Protein AF-A0A963ADS7-F1 (afdb_monomer_lite)

Secondary structure (DSSP, 8-state):
--------PEEEEEEEEEESSTT--EE--S-B----TT-SEEEEE-SS-EEEEE-HHHHHHHIIIIIS--SS--EEEE-SSEEE-SS-EEEPPHHHHHHHHHHHHHHHH-SSEEEEEEE-TTSPTT--EEEEESSPP-TTTEEEEEEEEEEE-

Radius of gyration: 15.44 Å; chains: 1; bounding box: 36×53×33 Å

Structure (mmCIF, N/CA/C/O backbone):
data_AF-A0A963ADS7-F1
#
_entry.id   AF-A0A963ADS7-F1
#
loop_
_atom_site.group_PDB
_atom_site.id
_atom_site.type_symbol
_atom_site.label_atom_id
_atom_site.label_alt_id
_atom_site.label_comp_id
_atom_site.label_asym_id
_atom_site.label_entity_id
_atom_site.label_seq_id
_atom_site.pdbx_PDB_ins_code
_atom_site.Cartn_x
_atom_site.Cartn_y
_atom_site.Cartn_z
_atom_site.occupancy
_atom_site.B_iso_or_equiv
_atom_site.auth_seq_id
_atom_site.auth_comp_id
_atom_site.auth_asym_id
_atom_site.auth_atom_id
_atom_site.pdbx_PDB_mod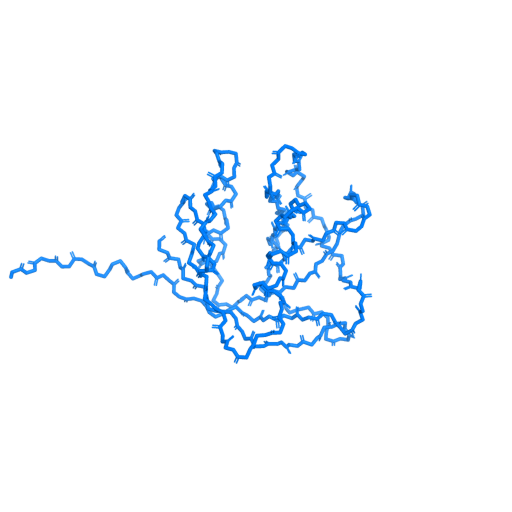el_num
ATOM 1 N N . MET A 1 1 ? -19.282 35.257 -1.591 1.00 33.94 1 MET A N 1
ATOM 2 C CA . MET A 1 1 ? -19.777 34.799 -2.904 1.00 33.94 1 MET A CA 1
ATOM 3 C C . MET A 1 1 ? -18.960 33.561 -3.254 1.00 33.94 1 MET A C 1
ATOM 5 O O . MET A 1 1 ? -17.781 33.697 -3.539 1.00 33.94 1 MET A O 1
ATOM 9 N N . HIS A 1 2 ? -19.533 32.374 -3.034 1.00 46.38 2 HIS A N 1
ATOM 10 C CA . HIS A 1 2 ? -18.990 31.074 -3.469 1.00 46.38 2 HIS A CA 1
ATOM 11 C C . HIS A 1 2 ? -19.198 30.904 -4.992 1.00 46.38 2 HIS A C 1
ATOM 13 O O . HIS A 1 2 ? -19.982 31.673 -5.558 1.00 46.38 2 HIS A O 1
ATOM 19 N N . PRO A 1 3 ? -18.463 29.995 -5.664 1.00 50.94 3 PRO A N 1
ATOM 20 C CA . PRO A 1 3 ? -18.754 28.543 -5.622 1.00 50.94 3 PRO A CA 1
ATOM 21 C C . PRO A 1 3 ? -17.577 27.735 -5.020 1.00 50.94 3 PRO A C 1
ATOM 23 O O . PRO A 1 3 ? -16.438 28.178 -5.105 1.00 50.94 3 PRO A O 1
ATOM 26 N N . GLU A 1 4 ? -17.792 26.698 -4.197 1.00 45.53 4 GLU A N 1
ATOM 27 C CA . GLU A 1 4 ? -18.001 25.282 -4.597 1.00 45.53 4 GLU A CA 1
ATOM 28 C C . GLU A 1 4 ? -16.857 24.765 -5.492 1.00 45.53 4 GLU A C 1
ATOM 30 O O . GLU A 1 4 ? -16.657 25.274 -6.589 1.00 45.53 4 GLU A O 1
ATOM 35 N N . ARG A 1 5 ? -16.039 23.783 -5.095 1.00 39.38 5 ARG A N 1
ATOM 36 C CA . ARG A 1 5 ? -16.376 22.417 -4.650 1.00 39.38 5 ARG A CA 1
ATOM 37 C C . ARG A 1 5 ? -15.378 21.996 -3.554 1.00 39.38 5 ARG A C 1
ATOM 39 O O . ARG A 1 5 ? -14.188 22.236 -3.690 1.00 39.38 5 ARG A O 1
ATOM 46 N N . ASP A 1 6 ? -15.796 21.449 -2.419 1.00 43.59 6 ASP A N 1
ATOM 47 C CA . ASP A 1 6 ? -15.864 19.991 -2.241 1.00 43.59 6 ASP A CA 1
ATOM 48 C C . ASP A 1 6 ? -15.307 19.196 -3.439 1.00 43.59 6 ASP A C 1
ATOM 50 O O . ASP A 1 6 ? -16.022 18.490 -4.149 1.00 43.59 6 ASP A O 1
ATOM 54 N N . GLU A 1 7 ? -13.995 19.274 -3.677 1.00 45.22 7 GLU A N 1
ATOM 55 C CA . GLU A 1 7 ? -13.294 18.068 -4.108 1.00 45.22 7 GLU A CA 1
ATOM 56 C C . GLU A 1 7 ? -13.457 17.086 -2.951 1.00 45.22 7 GLU A C 1
ATOM 58 O O . GLU A 1 7 ? -12.666 17.075 -2.010 1.00 45.22 7 GLU A O 1
ATOM 63 N N . LEU A 1 8 ? -14.570 16.346 -2.952 1.00 56.66 8 LEU A N 1
ATOM 64 C CA . LEU A 1 8 ? -14.838 15.266 -2.014 1.00 56.66 8 LEU A CA 1
ATOM 65 C C . LEU A 1 8 ? -13.791 14.187 -2.277 1.00 56.66 8 LEU A C 1
ATOM 67 O O . LEU A 1 8 ? -14.021 13.209 -2.992 1.00 56.66 8 LEU A O 1
ATOM 71 N N . GLY A 1 9 ? -12.599 14.427 -1.737 1.00 71.81 9 GLY A N 1
ATOM 72 C CA . GLY A 1 9 ? -11.531 13.465 -1.686 1.00 71.81 9 GLY A CA 1
ATOM 73 C C . GLY A 1 9 ? -12.087 12.212 -1.036 1.00 71.81 9 GLY A C 1
ATOM 74 O O . GLY A 1 9 ? -12.815 12.265 -0.042 1.00 71.81 9 GLY A O 1
ATOM 75 N N . ILE A 1 10 ? -11.813 11.068 -1.644 1.00 89.25 10 ILE A N 1
ATOM 76 C CA . ILE A 1 10 ? -12.361 9.816 -1.149 1.00 89.25 10 ILE A CA 1
ATOM 77 C C . ILE A 1 10 ? -11.538 9.399 0.063 1.00 89.25 10 ILE A C 1
ATOM 79 O O . ILE A 1 10 ? -10.338 9.163 -0.055 1.00 89.25 10 ILE A O 1
ATOM 83 N N . GLU A 1 11 ? -12.183 9.271 1.218 1.00 91.50 11 GLU A N 1
ATOM 84 C CA . GLU A 1 11 ? -11.570 8.659 2.393 1.00 91.50 11 GLU A CA 1
ATOM 85 C C . GLU A 1 11 ? -11.897 7.159 2.440 1.00 91.50 11 GLU A C 1
ATOM 87 O O . GLU A 1 11 ? -13.023 6.719 2.181 1.00 91.50 11 GLU A O 1
ATOM 92 N N . ARG A 1 12 ? -10.874 6.356 2.735 1.00 91.75 12 ARG A N 1
ATOM 93 C CA . ARG A 1 12 ? -10.951 4.907 2.907 1.00 91.75 12 ARG A CA 1
ATOM 94 C C . ARG A 1 12 ? -10.280 4.514 4.207 1.00 91.75 12 ARG A C 1
ATOM 96 O O . ARG A 1 12 ? -9.149 4.912 4.483 1.00 91.75 12 ARG A O 1
ATOM 103 N N . GLU A 1 13 ? -10.960 3.678 4.979 1.00 93.25 13 GLU A N 1
ATOM 104 C CA . GLU A 1 13 ? -10.328 2.982 6.089 1.00 93.25 13 GLU A CA 1
ATOM 105 C C . GLU A 1 13 ? -9.719 1.671 5.581 1.00 93.25 13 GLU A C 1
ATOM 107 O O . GLU A 1 13 ? -10.409 0.788 5.071 1.00 93.25 13 GLU A O 1
ATOM 112 N N . ILE A 1 14 ? -8.402 1.552 5.713 1.00 94.88 14 ILE A N 1
ATOM 113 C CA . ILE A 1 14 ? -7.630 0.386 5.304 1.00 94.88 14 ILE A CA 1
ATOM 114 C C . ILE A 1 14 ? -7.304 -0.433 6.547 1.00 94.88 14 ILE A C 1
ATOM 116 O O . ILE A 1 14 ? -6.604 0.023 7.458 1.00 94.88 14 ILE A O 1
ATOM 120 N N . ARG A 1 15 ? -7.780 -1.675 6.585 1.00 95.81 15 ARG A N 1
ATOM 121 C CA . ARG A 1 15 ? -7.509 -2.592 7.694 1.00 95.81 15 ARG A CA 1
ATOM 122 C C . ARG A 1 15 ? -6.087 -3.093 7.594 1.00 95.81 15 ARG A C 1
ATOM 124 O O . ARG A 1 15 ? -5.655 -3.534 6.536 1.00 95.81 15 ARG A O 1
ATOM 131 N N . ARG A 1 16 ? -5.338 -3.033 8.687 1.00 94.94 16 ARG A N 1
ATOM 132 C CA . ARG A 1 16 ? -3.909 -3.342 8.672 1.00 94.94 16 ARG A CA 1
ATOM 133 C C . ARG A 1 16 ? -3.604 -4.615 9.421 1.00 94.94 16 ARG A C 1
ATOM 135 O O . ARG A 1 16 ? -4.190 -4.886 10.464 1.00 94.94 16 ARG A O 1
ATOM 142 N N . TYR A 1 17 ? -2.615 -5.347 8.932 1.00 94.38 17 TYR A N 1
ATOM 143 C CA . TYR A 1 17 ? -2.241 -6.632 9.491 1.00 94.38 17 TYR A CA 1
ATOM 144 C C . TYR A 1 17 ? -0.727 -6.764 9.619 1.00 94.38 17 TYR A C 1
ATOM 146 O O . TYR A 1 17 ? 0.039 -6.450 8.709 1.00 94.38 17 TYR A O 1
ATOM 154 N N . SER A 1 18 ? -0.296 -7.279 10.767 1.00 92.50 18 SER A N 1
ATOM 155 C CA . SER A 1 18 ? 1.101 -7.596 11.056 1.00 92.50 18 SER A CA 1
ATOM 156 C C . SER A 1 18 ? 1.249 -9.103 11.225 1.00 92.50 18 SER A C 1
ATOM 158 O O . SER A 1 18 ? 0.383 -9.742 11.823 1.00 92.50 18 SER A O 1
ATOM 160 N N . ALA A 1 19 ? 2.333 -9.684 10.714 1.00 92.25 19 ALA A N 1
ATOM 161 C CA . ALA A 1 19 ? 2.591 -11.107 10.897 1.00 92.25 19 ALA A CA 1
ATOM 162 C C . ALA A 1 19 ? 2.825 -11.437 12.386 1.00 92.25 19 ALA A C 1
ATOM 164 O O . ALA A 1 19 ? 3.475 -10.674 13.108 1.00 92.25 19 ALA A O 1
ATOM 165 N N . TYR A 1 20 ? 2.323 -12.583 12.853 1.00 90.94 20 TYR A N 1
ATOM 166 C CA . TYR A 1 20 ? 2.647 -13.103 14.188 1.00 90.94 20 TYR A CA 1
ATOM 167 C C . TYR A 1 20 ? 4.126 -13.474 14.298 1.00 90.94 20 TYR A C 1
ATOM 169 O O . TYR A 1 20 ? 4.769 -13.187 15.308 1.00 90.94 20 TYR A O 1
ATOM 177 N N . TYR A 1 21 ? 4.663 -14.077 13.239 1.00 89.31 21 TYR A N 1
ATOM 178 C CA . TYR A 1 21 ? 6.017 -14.607 13.194 1.00 89.31 21 TYR A CA 1
ATOM 179 C C . TYR A 1 21 ? 6.924 -13.684 12.385 1.00 89.31 21 TYR A C 1
ATOM 181 O O . TYR A 1 21 ? 6.616 -13.292 11.256 1.00 89.31 21 TYR A O 1
ATOM 189 N N . ARG A 1 22 ? 8.071 -13.322 12.964 1.00 84.00 22 ARG A N 1
ATOM 190 C CA . ARG A 1 22 ? 9.028 -12.422 12.316 1.00 84.00 22 ARG A CA 1
ATOM 191 C C . ARG A 1 22 ? 9.509 -13.027 10.997 1.00 84.00 22 ARG A C 1
ATOM 193 O O . ARG A 1 22 ? 9.973 -14.159 10.958 1.00 84.00 22 ARG A O 1
ATOM 200 N N . GLY A 1 23 ? 9.433 -12.237 9.930 1.00 81.88 23 GLY A N 1
ATOM 201 C CA . GLY A 1 23 ? 9.896 -12.634 8.600 1.00 81.88 23 GLY A CA 1
ATOM 202 C C . GLY A 1 23 ? 8.901 -13.476 7.800 1.00 81.88 23 GLY A C 1
ATOM 203 O O . GLY A 1 23 ? 9.137 -13.661 6.608 1.00 81.88 23 GLY A O 1
ATOM 204 N N . TRP A 1 24 ? 7.793 -13.921 8.399 1.00 86.88 24 TRP A N 1
ATOM 205 C CA . TRP A 1 24 ? 6.754 -14.667 7.695 1.00 86.88 24 TRP A CA 1
ATOM 206 C C . TRP A 1 24 ? 5.830 -13.733 6.923 1.00 86.88 24 TRP A C 1
ATOM 208 O O . TRP A 1 24 ? 5.500 -12.635 7.376 1.00 86.88 24 TRP A O 1
ATOM 218 N N . CYS A 1 25 ? 5.403 -14.196 5.756 1.00 89.94 25 CYS A N 1
ATOM 219 C CA . CYS A 1 25 ? 4.388 -13.557 4.940 1.00 89.94 25 CYS A CA 1
ATOM 220 C C . CYS A 1 25 ? 3.807 -14.567 3.944 1.00 89.94 25 CYS A C 1
ATOM 222 O O . CYS A 1 25 ? 4.461 -15.551 3.600 1.00 89.94 25 CYS A O 1
ATOM 224 N N . LEU A 1 26 ? 2.585 -14.319 3.482 1.00 92.31 26 LEU A N 1
ATOM 225 C CA . LEU A 1 26 ? 1.950 -15.075 2.408 1.00 92.31 26 LEU A CA 1
ATOM 226 C C . LEU A 1 26 ? 2.645 -14.821 1.073 1.00 92.31 26 LEU A C 1
ATOM 228 O O . LEU A 1 26 ? 3.283 -13.785 0.872 1.00 92.31 26 LEU A O 1
ATOM 232 N N . ALA A 1 27 ? 2.481 -15.758 0.145 1.00 92.19 27 ALA A N 1
ATOM 233 C CA . ALA A 1 27 ? 2.843 -15.523 -1.241 1.00 92.19 27 ALA A CA 1
ATOM 234 C C . ALA A 1 27 ? 1.887 -14.491 -1.872 1.00 92.19 27 ALA A C 1
ATOM 236 O O . ALA A 1 27 ? 0.685 -14.528 -1.615 1.00 92.19 27 ALA A O 1
ATOM 237 N N . PHE A 1 28 ? 2.415 -13.588 -2.701 1.00 92.81 28 PHE A N 1
ATOM 238 C CA . PHE A 1 28 ? 1.602 -12.660 -3.497 1.00 92.81 28 PHE A CA 1
ATOM 239 C C . PHE A 1 28 ? 0.846 -13.388 -4.621 1.00 92.81 28 PHE A C 1
ATOM 241 O O . PHE A 1 28 ? -0.246 -12.984 -4.998 1.00 92.81 28 PHE A O 1
ATOM 248 N N . GLY A 1 29 ? 1.393 -14.494 -5.126 1.00 89.75 29 GLY A N 1
ATOM 249 C CA . GLY A 1 29 ? 0.830 -15.211 -6.270 1.00 89.75 29 GLY A CA 1
ATOM 250 C C . GLY A 1 29 ? 1.214 -14.584 -7.612 1.00 89.75 29 GLY A C 1
ATOM 251 O O . GLY A 1 29 ? 2.186 -13.828 -7.703 1.00 89.75 29 GLY A O 1
ATOM 252 N N . GLU A 1 30 ? 0.464 -14.946 -8.649 1.00 88.38 30 GLU A N 1
ATOM 253 C CA . GLU A 1 30 ? 0.701 -14.512 -10.028 1.00 88.38 30 GLU A CA 1
ATOM 254 C C . GLU A 1 30 ? 0.527 -12.997 -10.184 1.00 88.38 30 GLU A C 1
ATOM 256 O O . GLU A 1 30 ? -0.388 -12.392 -9.616 1.00 88.38 30 GLU A O 1
ATOM 261 N N . HIS A 1 31 ? 1.439 -12.385 -10.936 1.00 88.06 31 HIS A N 1
ATOM 262 C CA . HIS A 1 31 ? 1.477 -10.947 -11.163 1.00 88.06 31 HIS A CA 1
ATOM 263 C C . HIS A 1 31 ? 2.274 -10.614 -12.423 1.00 88.06 31 HIS A C 1
ATOM 265 O O . HIS A 1 31 ? 3.137 -11.390 -12.843 1.00 88.06 31 HIS A O 1
ATOM 271 N N . ASP A 1 32 ? 2.026 -9.427 -12.969 1.00 78.62 32 ASP A N 1
ATOM 272 C CA . ASP A 1 32 ? 2.827 -8.887 -14.064 1.00 78.62 32 ASP A CA 1
ATOM 273 C C . ASP A 1 32 ? 4.136 -8.293 -13.516 1.00 78.62 32 ASP A C 1
ATOM 275 O O . ASP A 1 32 ? 4.100 -7.471 -12.588 1.00 78.62 32 ASP A O 1
ATOM 279 N N . PRO A 1 33 ? 5.305 -8.667 -14.062 1.00 63.72 33 PRO A N 1
ATOM 280 C CA . PRO A 1 33 ? 6.573 -8.117 -13.613 1.00 63.72 33 PRO A CA 1
ATOM 281 C C . PRO A 1 33 ? 6.731 -6.671 -14.108 1.00 63.72 33 PRO A C 1
ATOM 283 O O . PRO A 1 33 ? 6.919 -6.425 -15.295 1.00 63.72 33 PRO A O 1
ATOM 286 N N . ALA A 1 34 ? 6.707 -5.712 -13.182 1.00 65.50 34 ALA A N 1
ATOM 287 C CA . ALA A 1 34 ? 7.065 -4.311 -13.423 1.00 65.50 34 ALA A CA 1
ATOM 288 C C . ALA A 1 34 ? 8.209 -3.884 -12.485 1.00 65.50 34 ALA A C 1
ATOM 290 O O . ALA A 1 34 ? 8.104 -2.910 -11.744 1.00 65.50 34 ALA A O 1
ATOM 291 N N . PHE A 1 35 ? 9.277 -4.686 -12.459 1.00 67.81 35 PHE A N 1
ATOM 292 C CA . PHE A 1 35 ? 10.423 -4.486 -11.576 1.00 67.81 35 PHE A CA 1
ATOM 293 C C . PHE A 1 35 ? 11.574 -3.796 -12.318 1.00 67.81 35 PHE A C 1
ATOM 295 O O . PHE A 1 35 ? 12.056 -4.305 -13.327 1.00 67.81 35 PHE A O 1
ATOM 302 N N . SER A 1 36 ? 12.006 -2.656 -11.789 1.00 73.00 36 SER A N 1
ATOM 303 C CA . SER A 1 36 ? 13.180 -1.885 -12.180 1.00 73.00 36 SER A CA 1
ATOM 304 C C . SER A 1 36 ? 14.058 -1.657 -10.949 1.00 73.00 36 SER A C 1
ATOM 306 O O . SER A 1 36 ? 13.584 -1.157 -9.926 1.00 73.00 36 SER A O 1
ATOM 308 N N . ASP A 1 37 ? 15.344 -1.994 -11.040 1.00 71.56 37 ASP A N 1
ATOM 309 C CA . ASP A 1 37 ? 16.296 -1.767 -9.944 1.00 71.56 37 ASP A CA 1
ATOM 310 C C . ASP A 1 37 ? 16.552 -0.272 -9.675 1.00 71.56 37 ASP A C 1
ATOM 312 O O . ASP A 1 37 ? 16.948 0.096 -8.569 1.00 71.56 37 ASP A O 1
ATOM 316 N N . ASP A 1 38 ? 16.268 0.592 -10.654 1.00 79.50 38 ASP A N 1
ATOM 317 C CA . ASP A 1 38 ? 16.523 2.035 -10.578 1.00 79.50 38 ASP A CA 1
ATOM 318 C C . ASP A 1 38 ? 15.415 2.810 -9.841 1.00 79.50 38 ASP A C 1
ATOM 320 O O . ASP A 1 38 ? 15.576 3.987 -9.514 1.00 79.50 38 ASP A O 1
ATOM 324 N N . GLU A 1 39 ? 14.280 2.164 -9.556 1.00 85.44 39 GLU A N 1
ATOM 325 C CA . GLU A 1 39 ? 13.113 2.809 -8.957 1.00 85.44 39 GLU A CA 1
ATOM 326 C C . GLU A 1 39 ? 13.004 2.534 -7.452 1.00 85.44 39 GLU A C 1
ATOM 328 O O . GLU A 1 39 ? 13.080 1.400 -6.969 1.00 85.44 39 GLU A O 1
ATOM 333 N N . SER A 1 40 ? 12.739 3.586 -6.674 1.00 87.25 40 SER A N 1
ATOM 334 C CA . SER A 1 40 ? 12.525 3.467 -5.226 1.00 87.25 40 SER A CA 1
ATOM 335 C C . SER A 1 40 ? 11.212 2.778 -4.852 1.00 87.25 40 SER A C 1
ATOM 337 O O . SER A 1 40 ? 11.102 2.235 -3.749 1.00 87.25 40 SER A O 1
ATOM 339 N N . ILE A 1 41 ? 10.233 2.775 -5.760 1.00 90.38 41 ILE A N 1
ATOM 340 C CA . ILE A 1 41 ? 8.986 2.020 -5.654 1.00 90.38 41 ILE A CA 1
ATOM 341 C C . ILE A 1 41 ? 8.769 1.249 -6.952 1.00 90.38 41 ILE A C 1
ATOM 343 O O . ILE A 1 41 ? 8.631 1.836 -8.020 1.00 90.38 41 ILE A O 1
ATOM 347 N N . ASN A 1 42 ? 8.651 -0.067 -6.822 1.00 91.19 42 ASN A N 1
ATOM 348 C CA . ASN A 1 42 ? 8.298 -0.975 -7.903 1.00 91.19 42 ASN A CA 1
ATOM 349 C C . ASN A 1 42 ? 6.886 -1.501 -7.688 1.00 91.19 42 ASN A C 1
ATOM 351 O O . ASN A 1 42 ? 6.632 -2.210 -6.711 1.00 91.19 42 ASN A O 1
ATOM 355 N N . TRP A 1 43 ? 5.967 -1.143 -8.579 1.00 92.69 43 TRP A N 1
ATOM 356 C CA . TRP A 1 43 ? 4.578 -1.578 -8.494 1.00 92.69 43 TRP A CA 1
ATOM 357 C C . TRP A 1 43 ? 4.429 -3.057 -8.863 1.00 92.69 43 TRP A C 1
ATOM 359 O O . TRP A 1 43 ? 5.111 -3.570 -9.745 1.00 92.69 43 TRP A O 1
ATOM 369 N N . VAL A 1 44 ? 3.512 -3.742 -8.184 1.00 93.19 44 VAL A N 1
ATOM 370 C CA . VAL A 1 44 ? 3.191 -5.154 -8.407 1.00 93.19 44 VAL A CA 1
ATOM 371 C C . VAL A 1 44 ? 1.680 -5.283 -8.554 1.00 93.19 44 VAL A C 1
ATOM 373 O O . VAL A 1 44 ? 0.928 -4.944 -7.636 1.00 93.19 44 VAL A O 1
ATOM 376 N N . PHE A 1 45 ? 1.233 -5.780 -9.705 1.00 92.62 45 PHE A N 1
ATOM 377 C CA . PHE A 1 45 ? -0.185 -5.910 -10.037 1.00 92.62 45 PHE A CA 1
ATOM 378 C C . PHE A 1 45 ? -0.555 -7.382 -10.182 1.00 92.62 45 PHE A C 1
ATOM 380 O O . PHE A 1 45 ? -0.004 -8.078 -11.030 1.00 92.62 45 PHE A O 1
ATOM 387 N N . GLY A 1 46 ? -1.477 -7.847 -9.342 1.00 91.62 46 GLY A N 1
ATOM 388 C CA . GLY A 1 46 ? -2.103 -9.163 -9.463 1.00 91.62 46 GLY A CA 1
ATOM 389 C C . GLY A 1 46 ? -3.543 -9.046 -9.965 1.00 91.62 46 GLY A C 1
ATOM 390 O O . GLY A 1 46 ? -4.047 -7.948 -10.187 1.00 91.62 46 GLY A O 1
ATOM 391 N N . ALA A 1 47 ? -4.231 -10.182 -10.091 1.00 86.12 47 ALA A N 1
ATOM 392 C CA . ALA A 1 47 ? -5.607 -10.229 -10.602 1.00 86.12 47 ALA A CA 1
ATOM 393 C C . ALA A 1 47 ? -6.624 -9.472 -9.719 1.00 86.12 47 ALA A C 1
ATOM 395 O O . ALA A 1 47 ? -7.493 -8.772 -10.224 1.00 86.12 47 ALA A O 1
ATOM 396 N N . ASP A 1 48 ? -6.509 -9.603 -8.396 1.00 89.31 48 ASP A N 1
ATOM 397 C CA . ASP A 1 48 ? -7.317 -8.889 -7.385 1.00 89.31 48 ASP A CA 1
ATOM 398 C C . ASP A 1 48 ? -6.449 -8.183 -6.318 1.00 89.31 48 ASP A C 1
ATOM 400 O O . ASP A 1 48 ? -6.918 -7.665 -5.306 1.00 89.31 48 ASP A O 1
ATOM 404 N N . GLN A 1 49 ? -5.147 -8.283 -6.555 1.00 94.31 49 GLN A N 1
ATOM 405 C CA . GLN A 1 49 ? -3.980 -7.772 -5.864 1.00 94.31 49 GLN A CA 1
ATOM 406 C C . GLN A 1 49 ? -3.430 -6.435 -6.314 1.00 94.31 49 GLN A C 1
ATOM 408 O O . GLN A 1 49 ? -3.097 -6.350 -7.494 1.00 94.31 49 GLN A O 1
ATOM 413 N N . MET A 1 50 ? -3.126 -5.482 -5.440 1.00 94.88 50 MET A N 1
ATOM 414 C CA . MET A 1 50 ? -2.078 -4.513 -5.777 1.00 94.88 50 MET A CA 1
ATOM 415 C C . MET A 1 50 ? -1.056 -4.406 -4.666 1.00 94.88 50 MET A C 1
ATOM 417 O O . MET A 1 50 ? -1.352 -4.603 -3.494 1.00 94.88 50 MET A O 1
ATOM 421 N N . GLY A 1 51 ? 0.175 -4.087 -5.019 1.00 94.06 51 GLY A N 1
ATOM 422 C CA . GLY A 1 51 ? 1.196 -3.817 -4.035 1.00 94.06 51 GLY A CA 1
ATOM 423 C C . GLY A 1 51 ? 2.390 -3.124 -4.637 1.00 94.06 51 GLY A C 1
ATOM 424 O O . GLY A 1 51 ? 2.402 -2.753 -5.809 1.00 94.06 51 GLY A O 1
ATOM 425 N N . PHE A 1 52 ? 3.406 -2.949 -3.811 1.00 93.44 52 PHE A N 1
ATOM 426 C CA . PHE A 1 52 ? 4.678 -2.435 -4.274 1.00 93.44 52 PHE A CA 1
ATOM 427 C C . PHE A 1 52 ? 5.835 -2.940 -3.421 1.00 93.44 52 PHE A C 1
ATOM 429 O O . PHE A 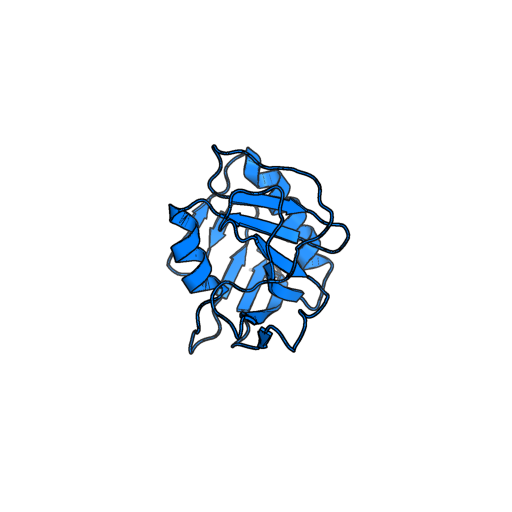1 52 ? 5.685 -3.263 -2.236 1.00 93.44 52 PHE A O 1
ATOM 436 N N . ILE A 1 53 ? 7.008 -2.988 -4.038 1.00 92.06 53 ILE A N 1
ATOM 437 C CA . ILE A 1 53 ? 8.286 -3.255 -3.392 1.00 92.06 53 ILE A CA 1
ATOM 438 C C . ILE A 1 53 ? 9.022 -1.930 -3.287 1.00 92.06 53 ILE A C 1
ATOM 440 O O . ILE A 1 53 ? 9.241 -1.245 -4.281 1.00 92.06 53 ILE A O 1
ATOM 444 N N . ALA A 1 54 ? 9.399 -1.576 -2.067 1.00 90.38 54 ALA A N 1
ATOM 445 C CA . ALA A 1 54 ? 10.202 -0.396 -1.801 1.00 90.38 54 ALA A CA 1
ATOM 446 C C . ALA A 1 54 ? 11.695 -0.741 -1.837 1.00 90.38 54 ALA A C 1
ATOM 448 O O . ALA A 1 54 ? 12.090 -1.814 -1.360 1.00 90.38 54 ALA A O 1
ATOM 449 N N . SER A 1 55 ? 12.519 0.190 -2.320 1.00 88.31 55 SER A N 1
ATOM 450 C CA . SER A 1 55 ? 13.977 0.105 -2.206 1.00 88.31 55 SER A CA 1
ATOM 451 C C . SER A 1 55 ? 14.416 -0.001 -0.746 1.00 88.31 55 SER A C 1
ATOM 453 O O . SER A 1 55 ? 13.658 0.291 0.184 1.00 88.31 55 SER A O 1
ATOM 455 N N . HIS A 1 56 ? 15.659 -0.426 -0.519 1.00 82.69 56 HIS A N 1
ATOM 456 C CA . HIS A 1 56 ? 16.181 -0.649 0.829 1.00 82.69 56 HIS A CA 1
ATOM 457 C C . HIS A 1 56 ? 16.014 0.575 1.752 1.00 82.69 56 HIS A C 1
ATOM 459 O O . HIS A 1 56 ? 15.594 0.421 2.906 1.00 82.69 56 HIS A O 1
ATOM 465 N N . ASP A 1 57 ? 16.274 1.774 1.230 1.00 82.12 57 ASP A N 1
ATOM 466 C CA . ASP A 1 57 ? 16.233 3.021 1.998 1.00 82.12 57 ASP A CA 1
ATOM 467 C C . ASP A 1 57 ? 14.801 3.414 2.366 1.00 82.12 57 ASP A C 1
ATOM 469 O O . ASP A 1 57 ? 14.507 3.758 3.514 1.00 82.12 57 ASP A O 1
ATOM 473 N N . LEU A 1 58 ? 13.875 3.257 1.419 1.00 85.88 58 LEU A N 1
ATOM 474 C CA . LEU A 1 58 ? 12.467 3.588 1.606 1.00 85.88 58 LEU A CA 1
ATOM 475 C C . LEU A 1 58 ? 11.734 2.529 2.451 1.00 85.88 58 LEU A C 1
ATOM 477 O O . LEU A 1 58 ? 10.820 2.840 3.219 1.00 85.88 58 LEU A O 1
ATOM 481 N N . LYS A 1 59 ? 12.169 1.267 2.376 1.00 86.06 59 LYS A N 1
ATOM 482 C CA . LYS A 1 59 ? 11.522 0.114 3.013 1.00 86.06 59 LYS A CA 1
ATOM 483 C C . LYS A 1 59 ? 11.385 0.259 4.520 1.00 86.06 59 LYS A C 1
ATOM 485 O O . LYS A 1 59 ? 10.297 0.033 5.042 1.00 86.06 59 LYS A O 1
ATOM 490 N N . LYS A 1 60 ? 12.459 0.605 5.243 1.00 83.69 60 LYS A N 1
ATOM 491 C CA . LYS A 1 60 ? 12.403 0.722 6.718 1.00 83.69 60 LYS A CA 1
ATOM 492 C C . LYS A 1 60 ? 11.384 1.772 7.149 1.00 83.69 60 LYS A C 1
ATOM 494 O O . LYS A 1 60 ? 10.630 1.553 8.098 1.00 83.69 60 LYS A O 1
ATOM 499 N N . MET A 1 61 ? 11.360 2.883 6.426 1.00 84.38 61 MET A N 1
ATOM 500 C CA . MET A 1 61 ? 10.460 3.992 6.677 1.00 84.38 61 MET A CA 1
ATOM 501 C C . MET A 1 61 ? 9.006 3.611 6.380 1.00 84.38 61 MET A C 1
ATOM 503 O O . MET A 1 61 ? 8.167 3.691 7.279 1.00 84.38 61 MET A O 1
ATOM 507 N N . LEU A 1 62 ? 8.713 3.094 5.182 1.00 86.75 62 LEU A N 1
ATOM 508 C CA . LEU A 1 62 ? 7.350 2.705 4.808 1.00 86.75 62 LEU A CA 1
ATOM 509 C C . LEU A 1 62 ? 6.819 1.606 5.711 1.00 86.75 62 LEU A C 1
ATOM 511 O O . LEU A 1 62 ? 5.662 1.636 6.115 1.00 86.75 62 LEU A O 1
ATOM 515 N N . HIS A 1 63 ? 7.674 0.670 6.111 1.00 85.00 63 HIS A N 1
ATOM 516 C CA . HIS A 1 63 ? 7.284 -0.366 7.048 1.00 85.00 63 HIS A CA 1
ATOM 517 C C . HIS A 1 63 ? 6.896 0.212 8.416 1.00 85.00 63 HIS A C 1
ATOM 519 O O . HIS A 1 63 ? 5.941 -0.263 9.022 1.00 85.00 63 HIS A O 1
ATOM 525 N N . LYS A 1 64 ? 7.580 1.258 8.900 1.00 83.50 64 LYS A N 1
ATOM 526 C CA . LYS A 1 64 ? 7.235 1.939 10.159 1.00 83.50 64 LYS A CA 1
ATOM 527 C C . LYS A 1 64 ? 5.896 2.678 10.061 1.00 83.50 64 LYS A C 1
ATOM 529 O O . LYS A 1 64 ? 5.088 2.574 10.985 1.00 83.50 64 LYS A O 1
ATOM 534 N N . VAL A 1 65 ? 5.658 3.398 8.966 1.00 82.38 65 VAL A N 1
ATOM 535 C CA . VAL A 1 65 ? 4.425 4.180 8.773 1.00 82.38 65 VAL A CA 1
ATOM 536 C C . VAL A 1 65 ? 3.233 3.263 8.504 1.00 82.38 65 VAL A C 1
ATOM 538 O O . VAL A 1 65 ? 2.218 3.328 9.194 1.00 82.38 65 VAL A O 1
ATOM 541 N N . LEU A 1 66 ? 3.370 2.372 7.524 1.00 85.69 66 LEU A N 1
ATOM 542 C CA . LEU A 1 66 ? 2.268 1.574 7.003 1.00 85.69 66 LEU A CA 1
ATOM 543 C C . LEU A 1 66 ? 2.002 0.327 7.838 1.00 85.69 66 LEU A C 1
ATOM 545 O O . LEU A 1 66 ? 0.852 -0.053 7.995 1.00 85.69 66 LEU A O 1
ATOM 549 N N . LEU A 1 67 ? 3.021 -0.313 8.410 1.00 83.56 67 LEU A N 1
ATOM 550 C CA . LEU A 1 67 ? 2.886 -1.629 9.059 1.00 83.56 67 LEU A CA 1
ATOM 551 C C . LEU A 1 67 ? 3.390 -1.656 10.508 1.00 83.56 67 LEU A C 1
ATOM 553 O O . LEU A 1 67 ? 3.270 -2.672 11.197 1.00 83.56 67 LEU A O 1
ATOM 557 N N . GLY A 1 68 ? 3.930 -0.539 10.995 1.00 81.00 68 GLY A N 1
ATOM 558 C CA . GLY A 1 68 ? 4.332 -0.376 12.381 1.00 81.00 68 GLY A CA 1
ATOM 559 C C . GLY A 1 68 ? 3.119 -0.362 13.306 1.00 81.00 68 GLY A C 1
ATOM 560 O O . GLY A 1 68 ? 2.029 0.094 12.939 1.00 81.00 68 GLY A O 1
ATOM 561 N N . ARG A 1 69 ? 3.323 -0.845 14.538 1.00 74.75 69 ARG A N 1
ATOM 562 C CA . ARG A 1 69 ? 2.381 -0.586 15.630 1.00 74.75 69 ARG A CA 1
ATOM 563 C C . ARG A 1 69 ? 2.382 0.915 15.899 1.00 74.75 69 ARG A C 1
ATOM 565 O O . ARG A 1 69 ? 3.424 1.484 16.197 1.00 74.75 69 ARG A O 1
ATOM 572 N N . GLN A 1 70 ? 1.216 1.521 15.750 1.00 71.81 70 GLN A N 1
ATOM 573 C CA . GLN A 1 70 ? 0.975 2.946 15.935 1.00 71.81 70 GLN A CA 1
ATOM 574 C C . GLN A 1 70 ? -0.179 3.059 16.933 1.00 71.81 70 GLN A C 1
ATOM 576 O O . GLN A 1 70 ? -1.166 2.335 16.793 1.00 71.81 70 GLN A O 1
ATOM 581 N N . GLU A 1 71 ? -0.048 3.919 17.944 1.00 62.75 71 GLU A N 1
ATOM 582 C CA . GLU A 1 71 ? -1.131 4.169 18.910 1.00 62.75 71 GLU A CA 1
ATOM 583 C C . GLU A 1 71 ? -2.262 5.004 18.294 1.00 62.75 71 GLU A C 1
ATOM 585 O O . GLU A 1 71 ? -3.424 4.850 18.656 1.00 62.75 71 GLU A O 1
ATOM 590 N N . LYS A 1 72 ? -1.930 5.859 17.320 1.00 73.19 72 LYS A N 1
ATOM 591 C CA . LYS A 1 72 ? -2.887 6.642 16.531 1.00 73.19 72 LYS A CA 1
ATOM 592 C C . LYS A 1 72 ? -3.111 5.982 15.173 1.00 73.19 72 LYS A C 1
ATOM 594 O O . LYS A 1 72 ? -2.207 5.341 14.644 1.00 73.19 72 LYS A O 1
ATOM 599 N N . HIS A 1 73 ? -4.297 6.168 14.591 1.00 78.88 73 HIS A N 1
ATOM 600 C CA . HIS A 1 73 ? -4.571 5.736 13.216 1.00 78.88 73 HIS A CA 1
ATOM 601 C C . HIS A 1 73 ? -3.700 6.574 12.269 1.00 78.88 73 HIS A C 1
ATOM 603 O O . HIS A 1 73 ? -3.946 7.786 12.194 1.00 78.88 73 HIS A O 1
ATOM 609 N N . PRO A 1 74 ? -2.696 5.993 11.577 1.00 84.75 74 PRO A N 1
ATOM 610 C CA . PRO A 1 74 ? -1.926 6.742 10.594 1.00 84.75 74 PRO A CA 1
ATOM 611 C C . PRO A 1 74 ? -2.862 7.299 9.516 1.00 84.75 74 PRO A C 1
ATOM 613 O O . PRO A 1 74 ? -3.926 6.733 9.252 1.00 84.75 74 PRO A O 1
ATOM 616 N N . SER A 1 75 ? -2.469 8.420 8.919 1.00 88.38 75 SER A N 1
ATOM 617 C CA . SER A 1 75 ? -3.166 9.022 7.785 1.00 88.38 75 SER A CA 1
ATOM 618 C C . SER A 1 75 ? -2.198 9.099 6.620 1.00 88.38 75 SER A C 1
ATOM 620 O O . SER A 1 75 ? -1.056 9.512 6.801 1.00 88.38 75 SER A O 1
ATOM 622 N N . VAL A 1 76 ? -2.664 8.702 5.444 1.00 91.12 76 VAL A N 1
ATOM 623 C CA . VAL A 1 76 ? -1.926 8.795 4.189 1.00 91.12 76 VAL A CA 1
ATOM 624 C C . VAL A 1 76 ? -2.792 9.535 3.190 1.00 91.12 76 VAL A C 1
ATOM 626 O O . VAL A 1 76 ? -3.977 9.235 3.063 1.00 91.12 76 VAL A O 1
ATOM 6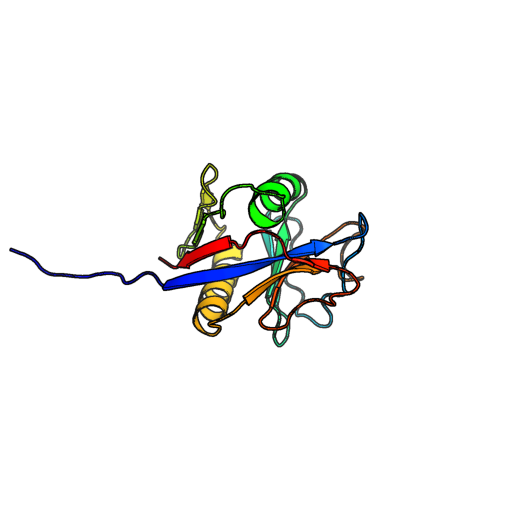29 N N . THR A 1 77 ? -2.201 10.485 2.483 1.00 93.94 77 THR A N 1
ATOM 630 C CA . THR A 1 77 ? -2.860 11.211 1.403 1.00 93.94 77 THR A CA 1
ATOM 631 C C . THR A 1 77 ? -2.183 10.834 0.100 1.00 93.94 77 THR A C 1
ATOM 633 O O . THR A 1 77 ? -0.993 11.065 -0.085 1.00 93.94 77 THR A O 1
ATOM 636 N N . LEU A 1 78 ? -2.936 10.230 -0.808 1.00 93.25 78 LEU A N 1
ATOM 637 C CA . LEU A 1 78 ? -2.478 9.910 -2.146 1.00 93.25 78 LEU A CA 1
ATOM 638 C C . LEU A 1 78 ? -3.034 10.960 -3.100 1.00 93.25 78 LEU A C 1
ATOM 640 O O . LEU A 1 78 ? -4.251 11.097 -3.224 1.00 93.25 78 LEU A O 1
ATOM 644 N N . THR A 1 79 ? -2.141 11.666 -3.784 1.00 92.44 79 THR A N 1
ATOM 645 C CA . THR A 1 79 ? -2.485 12.577 -4.881 1.00 92.44 79 THR A CA 1
ATOM 646 C C . THR A 1 79 ? -2.163 11.916 -6.220 1.00 92.44 79 THR A C 1
ATOM 648 O O . THR A 1 79 ? -1.786 10.743 -6.265 1.00 92.44 79 THR A O 1
ATOM 651 N N . GLU A 1 80 ? -2.331 12.635 -7.326 1.00 91.00 80 GLU A N 1
ATOM 652 C CA . GLU A 1 80 ? -1.943 12.141 -8.652 1.00 91.00 80 GLU A CA 1
ATOM 653 C C . GLU A 1 80 ? -0.424 12.016 -8.830 1.00 91.00 80 GLU A C 1
ATOM 655 O O . GLU A 1 80 ? 0.034 11.168 -9.590 1.00 91.00 80 GLU A O 1
ATOM 660 N N . THR A 1 81 ? 0.364 12.831 -8.122 1.00 93.56 81 THR A N 1
ATOM 661 C CA . THR A 1 81 ? 1.808 12.983 -8.377 1.00 93.56 81 THR A CA 1
ATOM 662 C C . THR A 1 81 ? 2.695 12.645 -7.188 1.00 93.56 81 THR A C 1
ATOM 664 O O . THR A 1 81 ? 3.906 12.513 -7.350 1.00 93.56 81 THR A O 1
ATOM 667 N N . HIS A 1 82 ? 2.129 12.485 -5.995 1.00 93.19 82 HIS A N 1
ATOM 668 C CA . HIS A 1 82 ? 2.884 12.146 -4.794 1.00 93.19 82 HIS A CA 1
ATOM 669 C C . HIS A 1 82 ? 2.018 11.435 -3.751 1.00 93.19 82 HIS A C 1
ATOM 671 O O . HIS A 1 82 ? 0.783 11.483 -3.791 1.00 93.19 82 HIS A O 1
ATOM 677 N N . VAL A 1 83 ? 2.677 10.817 -2.774 1.00 93.00 83 VAL A N 1
ATOM 678 C CA . VAL A 1 83 ? 2.051 10.315 -1.550 1.00 93.00 83 VAL A CA 1
ATOM 679 C C . VAL A 1 83 ? 2.603 11.059 -0.340 1.00 93.00 83 VAL A C 1
ATOM 681 O O . VAL A 1 83 ? 3.813 11.194 -0.167 1.00 93.00 83 VAL A O 1
ATOM 684 N N . ASP A 1 84 ? 1.699 11.542 0.500 1.00 92.31 84 ASP A N 1
ATOM 685 C CA . ASP A 1 84 ? 2.001 12.140 1.792 1.00 92.31 84 ASP A CA 1
ATOM 686 C C . ASP A 1 84 ? 1.684 11.129 2.901 1.00 92.31 84 ASP A C 1
ATOM 688 O O . ASP A 1 84 ? 0.585 10.579 2.997 1.00 92.31 84 ASP A O 1
ATOM 692 N N . LEU A 1 85 ? 2.689 10.859 3.720 1.00 87.31 85 LEU A N 1
ATOM 693 C CA . LEU A 1 85 ? 2.705 9.885 4.802 1.00 87.31 85 LEU A CA 1
ATOM 694 C C . LEU A 1 85 ? 2.877 10.582 6.171 1.00 87.31 85 LEU A C 1
ATOM 696 O O . LEU A 1 85 ? 3.382 9.977 7.121 1.00 87.31 85 LEU A O 1
ATOM 700 N N . GLY A 1 86 ? 2.498 11.859 6.272 1.00 82.69 86 GLY A N 1
ATOM 701 C CA . GLY A 1 86 ? 2.620 12.701 7.460 1.00 82.69 86 GLY A CA 1
ATOM 702 C C . GLY A 1 86 ? 3.914 13.510 7.452 1.00 82.69 86 GLY A C 1
ATOM 703 O O . GLY A 1 86 ? 3.953 14.636 6.975 1.00 82.69 86 GLY A O 1
ATOM 704 N N . GLU A 1 87 ? 4.994 12.948 7.992 1.00 79.75 87 GLU A N 1
ATOM 705 C CA . GLU A 1 87 ? 6.309 13.622 8.012 1.00 79.75 87 GLU A CA 1
ATOM 706 C C . GLU A 1 87 ? 7.057 13.502 6.675 1.00 79.75 87 GLU A C 1
ATOM 708 O O . GLU A 1 87 ? 8.185 13.972 6.537 1.00 79.75 87 GLU A O 1
ATOM 713 N N . ILE A 1 88 ? 6.466 12.802 5.705 1.00 83.12 88 ILE A N 1
ATOM 714 C CA . ILE A 1 88 ? 7.153 12.356 4.501 1.00 83.12 88 ILE A CA 1
ATOM 715 C C . ILE A 1 88 ? 6.259 12.615 3.309 1.00 83.12 88 ILE A C 1
ATOM 717 O O . ILE A 1 88 ? 5.214 11.988 3.156 1.00 83.12 88 ILE A O 1
ATOM 721 N N . ASN A 1 89 ? 6.735 13.495 2.440 1.00 89.75 89 ASN A N 1
ATOM 722 C CA . ASN A 1 89 ? 6.178 13.702 1.120 1.00 89.75 89 ASN A CA 1
ATOM 723 C C . ASN A 1 89 ? 7.071 12.979 0.107 1.00 89.75 89 ASN A C 1
ATOM 725 O O . ASN A 1 89 ? 8.261 13.278 -0.002 1.00 89.75 89 ASN A O 1
ATOM 729 N N . TYR A 1 90 ? 6.514 11.985 -0.577 1.00 91.69 90 TYR A N 1
ATOM 730 C CA . TYR A 1 90 ? 7.220 11.191 -1.573 1.00 91.69 90 TYR A CA 1
ATOM 731 C C . TYR A 1 90 ? 6.639 11.480 -2.966 1.00 91.69 90 TYR A C 1
ATOM 733 O O . TYR A 1 90 ? 5.516 11.047 -3.249 1.00 91.69 90 TYR A O 1
ATOM 741 N N . PRO A 1 91 ? 7.367 12.200 -3.840 1.00 93.62 91 PRO A N 1
ATOM 742 C CA . PRO A 1 91 ? 6.948 12.416 -5.218 1.00 93.62 91 PRO A CA 1
ATOM 743 C C . PRO A 1 91 ? 7.153 11.153 -6.058 1.00 93.62 91 PRO A C 1
ATOM 745 O O . PRO A 1 91 ? 8.171 10.471 -5.937 1.00 93.62 91 PRO A O 1
ATOM 748 N N . PHE A 1 92 ? 6.199 10.856 -6.936 1.00 92.75 92 PHE A N 1
ATOM 749 C CA . PHE A 1 92 ? 6.334 9.774 -7.903 1.00 92.75 92 PHE A CA 1
ATOM 750 C C . PHE A 1 92 ? 7.246 10.197 -9.057 1.00 92.75 92 PHE A C 1
ATOM 752 O O . PHE A 1 92 ? 7.119 11.297 -9.599 1.00 92.75 92 PHE A O 1
ATOM 759 N N . SER A 1 93 ? 8.144 9.302 -9.468 1.00 92.12 93 SER A N 1
ATOM 760 C CA . SER A 1 93 ? 8.869 9.453 -10.733 1.00 92.12 93 SER A CA 1
ATOM 761 C C . SER A 1 93 ? 7.902 9.311 -11.922 1.00 92.12 93 SER A C 1
ATOM 763 O O . SER A 1 93 ? 6.839 8.697 -11.776 1.00 92.12 93 SER A O 1
ATOM 765 N N . PRO A 1 94 ? 8.250 9.798 -13.129 1.00 90.12 94 PRO A N 1
ATOM 766 C CA . PRO A 1 94 ? 7.427 9.590 -14.322 1.00 90.12 94 PRO A CA 1
ATOM 767 C C . PRO A 1 94 ? 7.075 8.117 -14.583 1.00 90.12 94 PRO A C 1
ATOM 769 O O . PRO A 1 94 ? 5.965 7.819 -15.017 1.00 90.12 94 PRO A O 1
ATOM 772 N N . MET A 1 95 ? 7.984 7.191 -14.257 1.00 87.12 95 MET A N 1
ATOM 773 C CA . MET A 1 95 ? 7.761 5.746 -14.386 1.00 87.12 95 MET A CA 1
ATOM 774 C C . MET A 1 95 ? 6.786 5.199 -13.330 1.00 87.12 95 MET A C 1
ATOM 776 O O . MET A 1 95 ?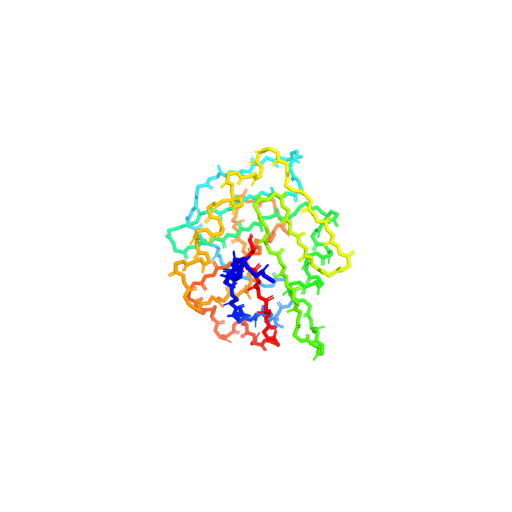 6.105 4.204 -13.569 1.00 87.12 95 MET A O 1
ATOM 780 N N . GLN A 1 96 ? 6.673 5.860 -12.176 1.00 90.75 96 GLN A N 1
ATOM 781 C CA . GLN A 1 96 ? 5.772 5.475 -11.088 1.00 90.75 96 GLN A CA 1
ATOM 782 C C . GLN A 1 96 ? 4.354 6.040 -11.243 1.00 90.75 96 GLN A C 1
ATOM 784 O O . GLN A 1 96 ? 3.435 5.489 -10.633 1.00 90.75 96 GLN A O 1
ATOM 789 N N . LEU A 1 97 ? 4.157 7.098 -12.043 1.00 91.94 97 LEU A N 1
ATOM 790 C CA . LEU A 1 97 ? 2.863 7.780 -12.196 1.00 91.94 97 LEU A CA 1
ATOM 791 C C . LEU A 1 97 ? 1.762 6.857 -12.719 1.00 91.94 97 LEU A C 1
ATOM 793 O O . LEU A 1 97 ? 0.648 6.874 -12.200 1.00 91.94 97 LEU A O 1
ATOM 797 N N . GLU A 1 98 ? 2.068 6.010 -13.702 1.00 90.81 98 GLU A N 1
ATOM 798 C CA . GLU A 1 98 ? 1.078 5.076 -14.245 1.00 90.81 98 GLU A CA 1
ATOM 799 C C . GLU A 1 98 ? 0.639 4.048 -13.192 1.00 90.81 98 GLU A C 1
ATOM 801 O O . GLU A 1 98 ? -0.548 3.754 -13.042 1.00 90.81 98 GLU A O 1
ATOM 806 N N . GLY A 1 99 ? 1.579 3.548 -12.387 1.00 91.19 99 GLY A N 1
ATOM 807 C CA . GLY A 1 99 ? 1.237 2.648 -11.293 1.00 91.19 99 GLY A CA 1
ATOM 808 C C . GLY A 1 99 ? 0.469 3.338 -10.166 1.00 91.19 99 GLY A C 1
ATOM 809 O O . GLY A 1 99 ? -0.487 2.766 -9.644 1.00 91.19 99 GLY A O 1
ATOM 810 N N . ALA A 1 100 ? 0.802 4.594 -9.858 1.00 92.75 100 ALA A N 1
ATOM 811 C CA . ALA A 1 100 ? 0.052 5.412 -8.910 1.00 92.75 100 ALA A CA 1
ATOM 812 C C . ALA A 1 100 ? -1.386 5.669 -9.392 1.00 92.75 100 ALA A C 1
ATOM 814 O O . ALA A 1 100 ? -2.323 5.562 -8.599 1.00 92.75 100 ALA A O 1
ATOM 815 N N . ARG A 1 101 ? -1.585 5.927 -10.692 1.00 93.75 101 ARG A N 1
ATOM 816 C CA . ARG A 1 101 ? -2.913 6.067 -11.308 1.00 93.75 101 ARG A CA 1
ATOM 817 C C . ARG A 1 101 ? -3.737 4.790 -11.149 1.00 93.75 101 ARG A C 1
ATOM 819 O O . ARG A 1 101 ? -4.850 4.845 -10.627 1.00 93.75 101 ARG A O 1
ATOM 826 N N . ARG A 1 102 ? -3.170 3.632 -11.508 1.00 93.31 102 ARG A N 1
ATOM 827 C CA . ARG A 1 102 ? -3.824 2.321 -11.332 1.00 93.31 102 ARG A CA 1
ATOM 828 C C . ARG A 1 102 ? -4.152 2.034 -9.867 1.00 93.31 102 ARG A C 1
ATOM 830 O O . ARG A 1 102 ? -5.233 1.537 -9.564 1.00 93.31 102 ARG A O 1
ATOM 837 N N . PHE A 1 103 ? -3.251 2.382 -8.950 1.00 93.62 103 PHE A N 1
ATOM 838 C CA . PHE A 1 103 ? -3.472 2.203 -7.518 1.00 93.62 103 PHE A CA 1
ATOM 839 C C . PHE A 1 103 ? -4.603 3.097 -6.990 1.00 93.62 103 PHE A C 1
ATOM 841 O O . PHE A 1 103 ? -5.456 2.624 -6.238 1.00 93.62 103 PHE A O 1
ATOM 848 N N . ARG A 1 104 ? -4.678 4.362 -7.431 1.00 94.00 104 ARG A N 1
ATOM 849 C CA . ARG A 1 104 ? -5.812 5.254 -7.127 1.00 94.00 104 ARG A CA 1
ATOM 850 C C . ARG A 1 104 ? -7.126 4.640 -7.599 1.00 94.00 104 ARG A C 1
ATOM 852 O O . ARG A 1 104 ? -8.073 4.587 -6.823 1.00 94.00 104 ARG A O 1
ATOM 859 N N . GLU A 1 105 ? -7.187 4.152 -8.835 1.00 93.56 105 GLU A N 1
ATOM 860 C CA . GLU A 1 105 ? -8.384 3.502 -9.389 1.00 93.56 105 GLU A CA 1
ATOM 861 C C . GLU A 1 105 ? -8.793 2.264 -8.584 1.00 93.56 105 GLU A C 1
ATOM 863 O O . GLU A 1 105 ? -9.960 2.133 -8.217 1.00 93.56 105 GLU A O 1
ATOM 868 N N . PHE A 1 106 ? -7.831 1.415 -8.223 1.00 94.00 106 PHE A N 1
ATOM 869 C CA . PHE A 1 106 ? -8.057 0.247 -7.373 1.00 94.00 106 PHE A CA 1
ATOM 870 C C . PHE A 1 106 ? -8.661 0.625 -6.012 1.00 94.00 106 PHE A C 1
ATOM 872 O O . PHE A 1 106 ? -9.646 0.032 -5.578 1.00 94.00 106 PHE A O 1
ATOM 879 N N . ILE A 1 107 ? -8.143 1.667 -5.355 1.00 93.81 107 ILE A N 1
ATOM 880 C CA . ILE A 1 107 ? -8.702 2.161 -4.086 1.00 93.81 107 ILE A CA 1
ATOM 881 C C . ILE A 1 107 ? -10.127 2.704 -4.269 1.00 93.81 107 ILE A C 1
ATOM 883 O O . ILE A 1 107 ? -10.976 2.520 -3.396 1.00 93.81 107 ILE A O 1
ATOM 887 N N . ARG A 1 108 ? -10.417 3.367 -5.397 1.00 92.50 108 ARG A N 1
ATOM 888 C CA . ARG A 1 108 ? -11.769 3.874 -5.690 1.00 92.50 108 ARG A CA 1
ATOM 889 C C . ARG A 1 108 ? -12.780 2.740 -5.870 1.00 92.50 108 ARG A C 1
ATOM 891 O O . ARG A 1 108 ? -13.914 2.890 -5.427 1.00 92.50 108 ARG A O 1
ATOM 898 N N . GLN A 1 109 ? -12.368 1.626 -6.474 1.00 92.25 109 GLN A N 1
ATOM 899 C CA . GLN A 1 109 ? -13.224 0.468 -6.765 1.00 92.25 109 GLN A CA 1
ATOM 900 C C . GLN A 1 109 ? -13.562 -0.390 -5.537 1.00 92.25 109 GLN A C 1
ATOM 902 O O . GLN A 1 109 ? -14.518 -1.165 -5.582 1.00 92.25 109 GLN A O 1
ATOM 907 N N . HIS A 1 110 ? -12.802 -0.269 -4.447 1.00 92.06 110 HIS A N 1
ATOM 908 C CA . HIS A 1 110 ? -12.968 -1.104 -3.261 1.00 92.06 110 HIS A CA 1
ATOM 909 C C . HIS A 1 110 ? -13.309 -0.271 -2.021 1.00 92.06 110 HIS A C 1
ATOM 911 O O . HIS A 1 110 ? -12.528 0.565 -1.569 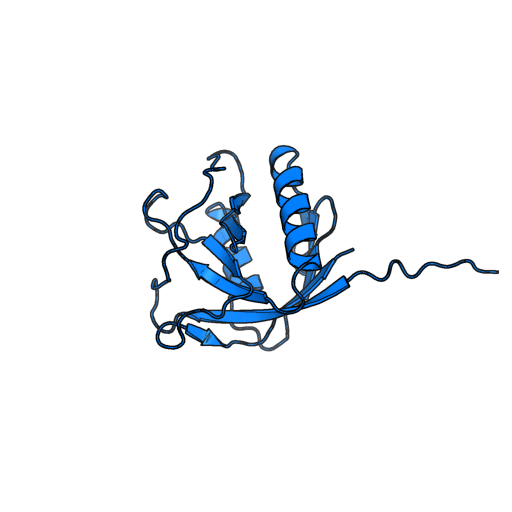1.00 92.06 110 HIS A O 1
ATOM 917 N N . ASP A 1 111 ? -14.467 -0.549 -1.420 1.00 86.75 111 ASP A N 1
ATOM 918 C CA . ASP A 1 111 ? -14.898 0.108 -0.176 1.00 86.75 111 ASP A CA 1
ATOM 919 C C . ASP A 1 111 ? -14.145 -0.406 1.056 1.00 86.75 111 ASP A C 1
ATOM 921 O O . ASP A 1 111 ? -14.010 0.303 2.052 1.00 86.75 111 ASP A O 1
ATOM 925 N N . SER A 1 112 ? -13.630 -1.637 0.992 1.00 91.00 112 SER A N 1
ATOM 926 C CA . SER A 1 112 ? -12.829 -2.241 2.053 1.00 91.00 112 SER A CA 1
ATOM 927 C C . SER A 1 112 ? -11.562 -2.857 1.481 1.00 91.00 112 SER A C 1
ATOM 929 O O . SER A 1 112 ? -11.608 -3.657 0.547 1.00 91.00 112 SER A O 1
ATOM 931 N N . LEU A 1 113 ? -10.428 -2.493 2.076 1.00 96.56 113 LEU A N 1
ATOM 932 C CA . LEU A 1 113 ? -9.113 -2.994 1.708 1.00 96.56 113 LEU A CA 1
ATOM 933 C C . LEU A 1 113 ? -8.336 -3.419 2.949 1.00 96.56 113 LEU A C 1
ATOM 935 O O . LEU A 1 113 ? -8.468 -2.849 4.035 1.00 96.56 113 LEU A O 1
ATOM 939 N N . ASN A 1 114 ? -7.488 -4.418 2.750 1.00 97.06 114 ASN A N 1
ATOM 940 C CA . ASN A 1 114 ? -6.602 -4.987 3.746 1.00 97.06 114 ASN A CA 1
ATOM 941 C C . ASN A 1 114 ? -5.159 -4.733 3.321 1.00 97.06 114 ASN A C 1
ATOM 943 O O . ASN A 1 114 ? -4.816 -4.932 2.159 1.00 97.06 114 ASN A O 1
ATOM 947 N N . LEU A 1 115 ? -4.323 -4.329 4.271 1.00 96.62 115 LEU A N 1
ATOM 948 C CA . LEU A 1 115 ? -2.917 -4.010 4.087 1.00 96.62 115 LEU A CA 1
ATOM 949 C C . LEU A 1 115 ? -2.044 -4.976 4.887 1.00 96.62 115 LEU A C 1
ATOM 951 O O . LEU A 1 115 ? -2.137 -5.035 6.117 1.00 96.62 115 LEU A O 1
ATOM 955 N N . TYR A 1 116 ? -1.185 -5.718 4.194 1.00 95.62 116 TYR A N 1
ATOM 956 C CA . TYR A 1 116 ? -0.269 -6.690 4.791 1.00 95.62 116 TYR A CA 1
ATOM 957 C C . TYR A 1 116 ? 0.984 -6.893 3.942 1.00 95.62 116 TYR A C 1
ATOM 959 O O . TYR A 1 116 ? 1.064 -6.462 2.795 1.00 95.62 116 TYR A O 1
ATOM 967 N N . LEU A 1 117 ? 1.990 -7.560 4.509 1.00 94.81 117 LEU A N 1
ATOM 968 C CA . LEU A 1 117 ? 3.151 -7.994 3.738 1.00 94.81 117 LEU A CA 1
ATOM 969 C C . LEU A 1 117 ? 2.899 -9.318 3.042 1.00 94.81 117 LEU A C 1
ATOM 971 O O . LEU A 1 117 ? 2.430 -10.260 3.677 1.00 94.81 117 LEU A O 1
ATOM 975 N N . THR A 1 118 ? 3.351 -9.419 1.801 1.00 94.62 118 THR A N 1
ATOM 976 C CA . THR A 1 118 ? 3.534 -10.682 1.081 1.00 94.62 118 THR A CA 1
ATOM 977 C C . THR A 1 118 ? 4.966 -10.793 0.551 1.00 94.62 118 THR A C 1
ATOM 979 O O . THR A 1 118 ? 5.789 -9.877 0.689 1.00 94.62 118 THR A O 1
ATOM 982 N N . SER A 1 119 ? 5.291 -11.937 -0.037 1.00 92.69 119 SER A N 1
ATOM 983 C CA . SER A 1 119 ? 6.527 -12.169 -0.782 1.00 92.69 119 SER A CA 1
ATOM 984 C C . SER A 1 119 ? 6.249 -12.877 -2.099 1.00 92.69 119 SER A C 1
ATOM 986 O O . SER A 1 119 ? 5.210 -13.508 -2.264 1.00 92.69 119 SER A O 1
ATOM 988 N N . HIS A 1 120 ? 7.220 -12.861 -3.003 1.00 91.50 120 HIS A N 1
ATOM 989 C CA . HIS A 1 120 ? 7.201 -13.689 -4.200 1.00 91.50 120 HIS A CA 1
ATOM 990 C C . HIS A 1 120 ? 8.603 -14.246 -4.457 1.00 91.50 120 HIS A C 1
ATOM 992 O O . HIS A 1 120 ? 9.589 -13.584 -4.139 1.00 91.50 120 HIS A O 1
ATOM 998 N N . PHE A 1 121 ? 8.692 -15.464 -4.994 1.00 86.62 121 PHE A N 1
ATOM 999 C CA . PHE A 1 121 ? 9.959 -16.188 -5.134 1.00 86.62 121 PHE A CA 1
ATOM 1000 C C . PHE A 1 121 ? 10.858 -15.650 -6.260 1.00 86.62 121 PHE A C 1
ATOM 1002 O O . PHE A 1 121 ? 12.064 -15.850 -6.209 1.00 86.62 121 PHE A O 1
ATOM 1009 N N . TRP A 1 122 ? 10.288 -14.954 -7.253 1.00 85.75 122 TRP A N 1
ATOM 1010 C CA . TRP A 1 122 ? 11.055 -14.269 -8.307 1.00 85.75 122 TRP A CA 1
ATOM 1011 C C . TRP A 1 122 ? 11.835 -13.047 -7.820 1.00 85.75 122 TRP A C 1
ATOM 1013 O O . TRP A 1 122 ? 12.774 -12.631 -8.491 1.00 85.75 122 TRP A O 1
ATOM 1023 N N . TYR A 1 123 ? 11.474 -12.464 -6.675 1.00 85.56 123 TYR A N 1
ATOM 1024 C CA . TYR A 1 123 ? 12.186 -11.301 -6.154 1.00 85.56 123 TYR A CA 1
ATOM 1025 C C . TYR A 1 123 ? 13.355 -11.714 -5.259 1.00 85.56 123 TYR A C 1
ATOM 1027 O O . TYR A 1 123 ? 13.274 -12.756 -4.600 1.00 85.56 123 TYR A O 1
ATOM 1035 N N . PRO A 1 124 ? 14.410 -10.879 -5.163 1.00 82.44 124 PRO A N 1
ATOM 1036 C CA . PRO A 1 124 ? 15.548 -11.160 -4.301 1.00 82.44 124 PRO A CA 1
ATOM 1037 C C . PRO A 1 124 ? 15.133 -11.547 -2.872 1.00 82.44 124 PRO A C 1
ATOM 1039 O O . PRO A 1 124 ? 14.159 -11.000 -2.333 1.00 82.44 124 PRO A O 1
ATOM 1042 N N . PRO A 1 125 ? 15.870 -12.461 -2.214 1.00 79.88 125 PRO A N 1
ATOM 1043 C CA . PRO A 1 125 ? 15.586 -12.851 -0.842 1.00 79.88 125 PRO A CA 1
ATOM 1044 C C . PRO A 1 125 ? 15.444 -11.643 0.089 1.00 79.88 125 PRO A C 1
ATOM 1046 O O . PRO A 1 125 ? 16.262 -10.728 0.106 1.00 79.88 125 PRO A O 1
ATOM 1049 N N . GLY A 1 126 ? 14.380 -11.645 0.890 1.00 80.25 126 GLY A N 1
ATOM 1050 C CA . GLY A 1 126 ? 14.084 -10.552 1.816 1.00 80.25 126 GLY A CA 1
ATOM 1051 C C . GLY A 1 126 ? 13.291 -9.395 1.206 1.00 80.25 126 GLY A C 1
ATOM 1052 O O . GLY A 1 126 ? 12.818 -8.549 1.973 1.00 80.25 126 GLY A O 1
ATOM 1053 N N . SER A 1 127 ? 13.053 -9.371 -0.110 1.00 86.81 127 SER A N 1
ATOM 1054 C CA . SER A 1 127 ? 12.042 -8.499 -0.714 1.00 86.81 127 SER A CA 1
ATOM 1055 C C . SER A 1 127 ? 10.667 -8.798 -0.121 1.00 86.81 127 SER A C 1
ATOM 1057 O O . SER A 1 127 ? 10.297 -9.947 0.154 1.00 86.81 127 SER A O 1
ATOM 1059 N N . ARG A 1 128 ? 9.931 -7.730 0.175 1.00 90.62 128 ARG A N 1
ATOM 1060 C CA . ARG A 1 128 ? 8.590 -7.792 0.752 1.00 90.62 128 ARG A CA 1
ATOM 1061 C C . ARG A 1 128 ? 7.716 -6.820 -0.011 1.00 90.62 128 ARG A C 1
ATOM 1063 O O . ARG A 1 128 ? 8.127 -5.683 -0.229 1.00 90.62 128 ARG A O 1
ATOM 1070 N N . ILE A 1 129 ? 6.544 -7.295 -0.396 1.00 93.81 129 ILE A N 1
ATOM 1071 C CA . ILE A 1 129 ? 5.562 -6.520 -1.137 1.00 93.81 129 ILE A CA 1
ATOM 1072 C C . ILE A 1 129 ? 4.568 -5.983 -0.114 1.00 93.81 129 ILE A C 1
ATOM 1074 O O . ILE A 1 129 ? 3.935 -6.751 0.619 1.00 93.81 129 ILE A O 1
ATOM 1078 N N . ILE A 1 130 ? 4.444 -4.663 -0.043 1.00 94.56 130 ILE A N 1
ATOM 1079 C CA . ILE A 1 130 ? 3.392 -4.003 0.727 1.00 94.56 130 ILE A CA 1
ATOM 1080 C C . ILE A 1 130 ? 2.118 -4.145 -0.098 1.00 94.56 130 ILE A C 1
ATOM 1082 O O . ILE A 1 130 ? 2.011 -3.573 -1.176 1.00 94.56 130 ILE A O 1
ATOM 1086 N N . THR A 1 131 ? 1.207 -4.993 0.370 1.00 96.12 131 THR A N 1
ATOM 1087 C CA . THR A 1 131 ? 0.081 -5.512 -0.414 1.00 96.12 131 THR A CA 1
ATOM 1088 C C . THR A 1 131 ? -1.232 -4.940 0.084 1.00 96.12 131 THR A C 1
ATOM 1090 O O . THR A 1 131 ? -1.492 -4.963 1.285 1.00 96.12 131 THR A O 1
ATOM 1093 N N . PHE A 1 132 ? -2.057 -4.496 -0.855 1.00 96.31 132 PHE A N 1
ATOM 1094 C CA . PHE A 1 132 ? -3.442 -4.091 -0.696 1.00 96.31 132 PHE A CA 1
ATOM 1095 C C . PHE A 1 132 ? -4.334 -5.125 -1.384 1.00 96.31 132 PHE A C 1
ATOM 1097 O O . PHE A 1 132 ? -4.152 -5.429 -2.562 1.00 96.31 132 PHE A O 1
ATOM 1104 N N . SER A 1 133 ? -5.304 -5.665 -0.651 1.00 96.44 133 SER A N 1
ATOM 1105 C CA . SER A 1 133 ? -6.249 -6.646 -1.187 1.00 96.44 133 SER A CA 1
ATOM 1106 C C . SER A 1 133 ? -7.641 -6.467 -0.579 1.00 96.44 133 SER A C 1
ATOM 1108 O O . SER A 1 133 ? -7.750 -6.208 0.626 1.00 96.44 133 SER A O 1
ATOM 1110 N N . PRO A 1 134 ? -8.726 -6.662 -1.349 1.00 95.88 134 PRO A N 1
ATOM 1111 C CA . PRO A 1 134 ? -10.069 -6.774 -0.788 1.00 95.88 134 PRO A CA 1
ATOM 1112 C C . PRO A 1 134 ? -10.226 -8.037 0.076 1.00 95.88 134 PRO A C 1
ATOM 1114 O O . PRO A 1 134 ? -11.092 -8.090 0.952 1.00 95.88 134 PRO A O 1
ATOM 1117 N N . ARG A 1 135 ? -9.370 -9.054 -0.110 1.00 95.00 135 ARG A N 1
ATOM 1118 C CA . ARG A 1 135 ? -9.370 -10.273 0.705 1.00 95.00 135 ARG A CA 1
ATOM 1119 C C . ARG A 1 135 ? -8.562 -10.072 1.987 1.00 95.00 135 ARG A C 1
ATOM 1121 O O . ARG A 1 135 ? -7.494 -9.461 1.990 1.00 95.00 135 ARG A O 1
ATOM 1128 N N . ARG A 1 136 ? -9.052 -10.636 3.094 1.00 95.19 136 ARG A N 1
ATOM 1129 C CA . ARG A 1 136 ? -8.295 -10.667 4.354 1.00 95.19 136 ARG A CA 1
ATOM 1130 C C . ARG A 1 136 ? -7.122 -11.647 4.248 1.00 95.19 136 ARG A C 1
ATOM 1132 O O . ARG A 1 136 ? -7.281 -12.706 3.636 1.00 95.19 136 ARG A O 1
ATOM 1139 N N . PRO A 1 137 ? -5.979 -11.358 4.892 1.00 94.94 137 PRO A N 1
ATOM 1140 C CA . PRO A 1 137 ? -4.893 -12.321 4.971 1.00 94.94 137 PRO A CA 1
ATOM 1141 C C . PRO A 1 137 ? -5.262 -13.497 5.890 1.00 94.94 137 PRO A C 1
ATOM 1143 O O . PRO A 1 137 ? -6.177 -13.416 6.712 1.00 94.94 137 PRO A O 1
ATOM 1146 N N . ALA A 1 138 ? -4.516 -14.596 5.778 1.00 93.12 138 ALA A N 1
ATOM 1147 C CA . ALA A 1 138 ? -4.710 -15.786 6.603 1.00 93.12 138 ALA A CA 1
ATOM 1148 C C . ALA A 1 138 ? -4.550 -15.468 8.102 1.00 93.12 138 ALA A C 1
ATOM 1150 O O . ALA A 1 138 ? -3.456 -15.148 8.569 1.00 93.12 138 ALA A O 1
ATOM 1151 N N . VAL A 1 139 ? -5.628 -15.616 8.875 1.00 91.12 139 VAL A N 1
ATOM 1152 C CA . VAL A 1 139 ? -5.678 -15.243 10.304 1.00 91.12 139 VAL A CA 1
ATOM 1153 C C . VAL A 1 139 ? -4.696 -16.014 11.189 1.00 91.12 139 VAL A C 1
ATOM 1155 O O . VAL A 1 139 ? -4.306 -15.530 12.241 1.00 91.12 139 VAL A O 1
ATOM 1158 N N . ILE A 1 140 ? -4.244 -17.191 10.755 1.00 92.81 140 ILE A N 1
ATOM 1159 C CA . ILE A 1 140 ? -3.204 -17.966 11.449 1.00 92.81 140 ILE A CA 1
ATOM 1160 C C . ILE A 1 140 ? -1.812 -17.322 11.349 1.00 92.81 140 ILE A C 1
ATOM 1162 O O . ILE A 1 140 ? -0.946 -17.580 12.179 1.00 92.81 140 ILE A O 1
ATOM 1166 N N . LEU A 1 141 ? -1.585 -16.485 10.333 1.00 93.12 141 LEU A N 1
ATOM 1167 C CA . LEU A 1 141 ? -0.297 -15.842 10.077 1.00 93.12 141 LEU A CA 1
ATOM 1168 C C . LEU A 1 141 ? -0.281 -14.375 10.497 1.00 93.12 141 LEU A C 1
ATOM 1170 O O . LEU A 1 141 ? 0.793 -13.855 10.801 1.00 93.12 141 LEU A O 1
ATOM 1174 N N . TYR A 1 142 ? -1.442 -13.719 10.550 1.00 95.12 142 TYR A N 1
ATOM 1175 C CA . TYR A 1 142 ? -1.533 -12.282 10.784 1.00 95.12 142 TYR A CA 1
ATOM 1176 C C . TYR A 1 142 ? -2.503 -11.917 11.898 1.00 95.12 142 TYR A C 1
ATOM 1178 O O . TYR A 1 142 ? -3.607 -12.448 11.984 1.00 95.12 142 TYR A O 1
ATOM 1186 N N . LYS A 1 143 ? -2.115 -10.901 12.668 1.00 93.38 143 LYS A N 1
ATOM 1187 C CA . LYS A 1 143 ? -2.991 -10.168 13.583 1.00 93.38 143 LYS A CA 1
ATOM 1188 C C . LYS A 1 143 ? -3.375 -8.828 12.985 1.00 93.38 143 LYS A C 1
ATOM 1190 O O . LYS A 1 143 ? -2.527 -8.136 12.416 1.00 93.38 143 LYS A O 1
ATOM 1195 N N . GLU A 1 144 ? -4.626 -8.443 13.178 1.00 94.00 144 GLU A N 1
ATOM 1196 C CA . GLU A 1 144 ? -5.071 -7.088 12.878 1.00 94.00 144 GLU A CA 1
ATOM 1197 C C . GLU A 1 144 ? -4.401 -6.090 13.836 1.00 94.00 144 GLU A C 1
ATOM 1199 O O . GLU A 1 144 ? -4.190 -6.372 15.019 1.00 94.00 144 GLU A O 1
ATOM 1204 N N . ILE A 1 145 ? -4.013 -4.936 13.304 1.00 92.19 145 ILE A N 1
ATOM 1205 C CA . ILE A 1 145 ? -3.492 -3.788 14.052 1.00 92.19 145 ILE A CA 1
ATOM 1206 C C . ILE A 1 145 ? -4.350 -2.560 13.726 1.00 92.19 145 ILE A C 1
ATOM 1208 O O . ILE A 1 145 ? -5.187 -2.618 12.828 1.00 92.19 145 ILE A O 1
ATOM 1212 N N . ALA A 1 146 ? -4.138 -1.449 14.442 1.00 91.12 146 ALA A N 1
ATOM 1213 C CA . ALA A 1 146 ? -4.903 -0.214 14.246 1.00 91.12 146 ALA A CA 1
ATOM 1214 C C . ALA A 1 146 ? -5.025 0.149 12.750 1.00 91.12 146 ALA A C 1
ATOM 1216 O O . ALA A 1 146 ? -4.007 0.102 12.054 1.00 91.12 146 ALA A O 1
ATOM 1217 N N . PRO A 1 147 ? -6.209 0.503 12.229 1.00 93.00 147 PRO A N 1
ATOM 1218 C CA . PRO A 1 147 ? -6.394 0.758 10.803 1.00 93.00 147 PRO A CA 1
ATOM 1219 C C . PRO A 1 147 ? -5.647 2.016 10.335 1.00 93.00 147 PRO A C 1
ATOM 1221 O O . PRO A 1 147 ? -5.169 2.821 11.136 1.00 93.00 147 PRO A O 1
ATOM 1224 N N . LEU A 1 148 ? -5.513 2.153 9.019 1.00 92.81 148 LEU A N 1
ATOM 1225 C CA . LEU A 1 148 ? -4.935 3.304 8.328 1.00 92.81 148 LEU A CA 1
ATOM 1226 C C . LEU A 1 148 ? -6.056 4.099 7.656 1.00 92.81 148 LEU A C 1
ATOM 1228 O O . LEU A 1 148 ? -6.892 3.515 6.976 1.00 92.81 148 LEU A O 1
ATOM 1232 N N . ARG A 1 149 ? -6.040 5.425 7.790 1.00 92.12 149 ARG A N 1
ATOM 1233 C CA . ARG A 1 149 ? -6.891 6.311 6.989 1.00 92.12 149 ARG A CA 1
ATOM 1234 C C . ARG A 1 149 ? -6.162 6.697 5.713 1.00 92.12 149 ARG A C 1
ATOM 1236 O O . ARG A 1 149 ? -5.044 7.199 5.772 1.00 92.12 149 ARG A O 1
ATOM 1243 N N . LEU A 1 150 ? -6.786 6.450 4.573 1.00 92.81 150 LEU A N 1
ATOM 1244 C CA . LEU A 1 150 ? -6.255 6.773 3.260 1.00 92.81 150 LEU A CA 1
ATOM 1245 C C . LEU A 1 150 ? -7.175 7.782 2.585 1.00 92.81 150 LEU A C 1
ATOM 1247 O O . LEU A 1 150 ? -8.361 7.516 2.415 1.00 92.81 150 LEU A O 1
ATOM 1251 N N . LYS A 1 151 ? -6.628 8.930 2.201 1.00 93.75 151 LYS A N 1
ATOM 1252 C CA . LYS A 1 151 ? -7.343 9.991 1.497 1.00 93.75 151 LYS A CA 1
ATOM 1253 C C . LYS A 1 151 ? -6.864 10.048 0.059 1.00 93.75 151 LYS A C 1
ATOM 1255 O O . LYS A 1 151 ? -5.665 10.153 -0.184 1.00 93.75 151 LYS A O 1
ATOM 1260 N N . LEU A 1 152 ? -7.793 9.975 -0.881 1.00 92.44 152 LEU A N 1
ATOM 1261 C CA . LEU A 1 152 ? -7.548 10.249 -2.288 1.00 92.44 152 LEU A CA 1
ATOM 1262 C C . LEU A 1 152 ? -7.953 11.686 -2.564 1.00 92.44 152 LEU A C 1
ATOM 1264 O O . LEU A 1 152 ? -9.145 11.984 -2.531 1.00 92.44 152 LEU A O 1
ATOM 1268 N N . ILE A 1 153 ? -6.972 12.535 -2.840 1.00 88.19 153 ILE A N 1
ATOM 1269 C CA . ILE A 1 153 ? -7.191 13.888 -3.358 1.00 88.19 153 ILE A CA 1
ATOM 1270 C C . ILE A 1 153 ? -6.912 13.823 -4.853 1.00 88.19 153 ILE A C 1
ATOM 1272 O O . ILE A 1 153 ? -5.842 13.278 -5.219 1.00 88.19 153 ILE 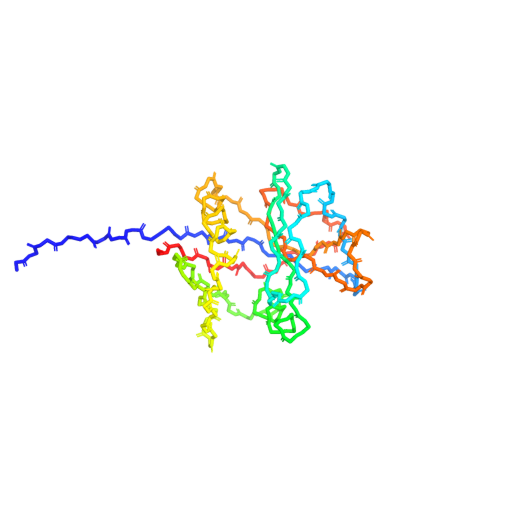A O 1
#

Sequence (153 aa):
MHPERDELGIEREIRRYSAYYRGWCLAFGEHDPAFSDDESINWVFGADQMGFIASHDLKKMLHKVLLGRQEKHPSVTLTETHVDLGEINYPFSPMQLEGARRFREFIRQHDSLNLYLTSHFWYPPGSRIITFSPRRPAVILYKEIAPLRLKLI

pLDDT: mean 86.62, std 11.9, range [33.94, 97.06]

Foldseek 3Di:
DDDDDDPVWDKAWAWEKDFPDPPDAAAPPDWDDQDDPVDQWGWTDDPQKTWIWGDPVVVVVCCCQRHNFDPDAFEWEQEQFWIDRDVDIGGDDPSCNVVSVVVLVSRVVDRYKYWDWHDHPPDPPPTIIGMIGSDDPDPVTIDIHRIHMYTYD